Protein 1YWO (pdb70)

Radius of gyration: 10.47 Å; Cα contacts (8 Å, |Δi|>4): 137; chains: 2; bounding box: 22×29×28 Å

Secondary structure (DSSP, 8-state):
--EEESS-B---STTB--B-TTPEEEEEE--TTSEEEEEETTEEEEEEEGGGEE-/-PPPPPPPP-

Structure (mmCIF, N/CA/C/O backbone):
data_1YWO
#
_entry.id   1YWO
#
_cell.length_a   46.723
_cell.length_b   46.723
_cell.length_c   58.112
_cell.angle_alpha   90.00
_cell.angle_beta   90.00
_cell.angle_gamma   90.00
#
_symmetry.space_group_name_H-M   'P 43 21 2'
#
loop_
_entity.id
_entity.type
_entity.pdbx_description
1 polymer '1-phosphatidylinositol-4,5-bisphosphate phosphodiesterase gamma 1'
2 polymer 'Lymphocyte cytosolic protein 2'
3 water water
#
loop_
_atom_site.group_PDB
_atom_site.id
_atom_site.type_symbol
_atom_site.label_atom_id
_atom_site.label_alt_id
_atom_site.label_comp_id
_atom_site.label_asym_id
_atom_site.label_entity_id
_atom_site.label_seq_id
_atom_site.pdbx_PDB_ins_code
_atom_site.Cartn_x
_atom_site.Cartn_y
_atom_site.Cartn_z
_atom_site.occupancy
_atom_site.B_iso_or_equiv
_atom_site.auth_seq_id
_atom_site.auth_comp_id
_atom_site.auth_asym_id
_atom_site.auth_atom_id
_atom_site.pdbx_PDB_model_num
ATOM 1 N N . SER A 1 7 ? 12.551 20.501 14.133 1.00 42.09 5 SER A N 1
ATOM 2 C CA . SER A 1 7 ? 13.495 20.207 13.016 1.00 39.49 5 SER A CA 1
ATOM 3 C C . SER A 1 7 ? 14.912 20.004 13.536 1.00 36.33 5 SER A C 1
ATOM 4 O O . SER A 1 7 ? 15.523 18.999 13.198 1.00 37.24 5 SER A O 1
ATOM 7 N N . ALA A 1 8 ? 15.440 20.944 14.329 1.00 32.00 6 ALA A N 1
ATOM 8 C CA . ALA A 1 8 ? 16.771 20.754 14.939 1.00 28.12 6 ALA A CA 1
ATOM 9 C C . ALA A 1 8 ? 16.681 20.513 16.438 1.00 27.30 6 ALA A C 1
ATOM 10 O O . ALA A 1 8 ? 15.747 21.003 17.090 1.00 28.52 6 ALA A O 1
ATOM 12 N N . VAL A 1 9 ? 17.641 19.757 16.983 1.00 21.25 7 VAL A N 1
ATOM 13 C CA . VAL A 1 9 ? 17.771 19.554 18.427 1.00 19.07 7 VAL A CA 1
ATOM 14 C C . VAL A 1 9 ? 19.219 19.712 18.872 1.00 18.42 7 VAL A C 1
ATOM 15 O O . VAL A 1 9 ? 20.139 19.690 18.049 1.00 19.35 7 VAL A O 1
ATOM 19 N N . LYS A 1 10 ? 19.433 19.853 20.172 1.00 17.21 8 LYS A N 1
ATOM 20 C CA . LYS A 1 10 ? 20.787 20.044 20.695 1.00 17.88 8 LYS A CA 1
ATOM 21 C C . LYS A 1 10 ? 21.115 18.955 21.701 1.00 17.28 8 LYS A C 1
ATOM 22 O O . LYS A 1 10 ? 20.310 18.667 22.585 1.00 18.62 8 LYS A O 1
ATOM 28 N N . ALA A 1 11 ? 22.291 18.348 21.579 1.00 16.53 9 ALA A N 1
ATOM 29 C CA . ALA A 1 11 ? 22.654 17.244 22.475 1.00 15.97 9 ALA A CA 1
ATOM 30 C C . ALA A 1 11 ? 22.978 17.714 23.893 1.00 17.01 9 ALA A C 1
ATOM 31 O O . ALA A 1 11 ? 23.669 18.727 24.063 1.00 15.15 9 ALA A O 1
ATOM 33 N N . LEU A 1 12 ? 22.480 16.982 24.895 1.00 15.35 10 LEU A N 1
ATOM 34 C CA . LEU A 1 12 ? 22.775 17.246 26.312 1.00 16.69 10 LEU A CA 1
ATOM 35 C C . LEU A 1 12 ? 23.964 16.451 26.805 1.00 16.87 10 LEU A C 1
ATOM 36 O O . LEU A 1 12 ? 24.567 16.808 27.813 1.00 15.29 10 LEU A O 1
ATOM 41 N N . PHE A 1 13 ? 24.290 15.366 26.091 1.00 18.39 11 PHE A N 1
ATOM 42 C CA . PHE A 1 13 ? 25.350 14.417 26.468 1.00 19.87 11 PHE A CA 1
ATOM 43 C C . PHE A 1 13 ? 25.972 13.855 25.200 1.00 18.17 11 PHE A C 1
ATOM 44 O O . PHE A 1 13 ? 25.335 13.865 24.153 1.00 16.93 11 PHE A O 1
ATOM 52 N N . ASP A 1 14 ? 27.213 13.369 25.293 1.00 20.03 12 ASP A N 1
ATOM 53 C CA . ASP A 1 14 ? 27.842 12.627 24.175 1.00 18.79 12 ASP A CA 1
ATOM 54 C C . ASP A 1 14 ? 27.050 11.335 23.929 1.00 16.75 12 ASP A C 1
ATOM 55 O O . ASP A 1 14 ? 26.657 10.648 24.882 1.00 16.72 12 ASP A O 1
ATOM 60 N N . TYR A 1 15 ? 26.839 10.978 22.667 1.00 15.36 13 TYR A N 1
ATOM 61 C CA . TYR A 1 15 ? 26.254 9.703 22.344 1.00 15.68 13 TYR A CA 1
ATOM 62 C C . TYR A 1 15 ? 27.139 9.014 21.324 1.00 17.95 13 TYR A C 1
ATOM 63 O O . TYR A 1 15 ? 27.540 9.631 20.327 1.00 16.59 13 TYR A O 1
ATOM 72 N N . LYS A 1 16 ? 27.412 7.725 21.554 1.00 16.41 14 LYS A N 1
ATOM 73 C CA . LYS A 1 16 ? 28.243 6.921 20.646 1.00 15.39 14 LYS A CA 1
ATOM 74 C C . LYS A 1 16 ? 27.367 5.857 19.980 1.00 16.49 14 LYS A C 1
ATOM 75 O O . LYS A 1 16 ? 26.701 5.080 20.662 1.00 16.46 14 LYS A O 1
ATOM 81 N N . ALA A 1 17 ? 27.380 5.814 18.651 1.00 16.03 15 ALA A N 1
ATOM 82 C CA . ALA A 1 17 ? 26.622 4.811 17.917 1.00 15.66 15 ALA A CA 1
ATOM 83 C C . ALA A 1 17 ? 27.018 3.432 18.403 1.00 15.89 15 ALA A C 1
ATOM 84 O O . ALA A 1 17 ? 28.210 3.115 18.507 1.00 14.43 15 ALA A O 1
ATOM 86 N N . GLN A 1 18 ? 26.015 2.620 18.727 1.00 17.51 16 GLN A N 1
ATOM 87 C CA . GLN A 1 18 ? 26.264 1.219 19.073 1.00 16.87 16 GLN A CA 1
ATOM 88 C C . GLN A 1 18 ? 25.911 0.252 17.935 1.00 18.28 16 GLN A C 1
ATOM 89 O O . GLN A 1 18 ? 26.317 -0.921 17.921 1.00 16.49 16 GLN A O 1
ATOM 99 N N . ARG A 1 19 ? 25.159 0.760 16.975 1.00 17.45 17 ARG A N 1
ATOM 100 C CA . ARG A 1 19 ? 24.770 -0.015 15.820 1.00 18.29 17 ARG A CA 1
ATOM 101 C C . ARG A 1 19 ? 25.002 0.852 14.608 1.00 17.84 17 ARG A C 1
ATOM 102 O O . ARG A 1 19 ? 25.065 2.083 14.702 1.00 17.15 17 ARG A O 1
ATOM 117 N N . GLU A 1 20 ? 25.060 0.193 13.462 1.00 17.10 18 GLU A N 1
ATOM 118 C CA . GLU A 1 20 ? 25.355 0.801 12.187 1.00 19.54 18 GLU A CA 1
ATOM 119 C C . GLU A 1 20 ? 24.398 1.928 11.814 1.00 17.97 18 GLU A C 1
ATOM 120 O O . GLU A 1 20 ? 24.783 2.854 11.106 1.00 19.26 18 GLU A O 1
ATOM 126 N N . ASP A 1 21 ? 23.159 1.835 12.275 1.00 16.85 19 ASP A N 1
ATOM 127 C CA . ASP A 1 21 ? 22.116 2.814 11.929 1.00 16.40 19 ASP A CA 1
ATOM 128 C C . ASP A 1 21 ? 21.878 3.957 12.944 1.00 16.09 19 ASP A C 1
ATOM 129 O O . ASP A 1 21 ? 20.790 4.522 12.994 1.00 15.71 19 ASP A O 1
ATOM 134 N N . GLU A 1 22 ? 22.904 4.320 13.710 1.00 15.09 20 GLU A N 1
ATOM 135 C CA . GLU A 1 22 ? 22.795 5.332 14.745 1.00 16.40 20 GLU A CA 1
ATOM 136 C C . GLU A 1 22 ? 23.787 6.468 14.517 1.00 15.30 20 GLU A C 1
ATOM 137 O O . GLU A 1 22 ? 24.873 6.254 13.969 1.00 15.82 20 GLU A O 1
ATOM 143 N N . LEU A 1 23 ? 23.437 7.660 14.983 1.00 14.69 21 LEU A N 1
ATOM 144 C CA . LEU A 1 23 ? 24.368 8.777 14.975 1.00 15.91 21 LEU A CA 1
ATOM 145 C C . LEU A 1 23 ? 25.430 8.661 16.071 1.00 16.56 21 LEU A C 1
ATOM 146 O O . LEU A 1 23 ? 25.246 7.927 17.060 1.00 16.73 21 LEU A O 1
ATOM 151 N N . THR A 1 24 ? 26.518 9.422 15.903 1.00 14.69 22 THR A N 1
ATOM 152 C CA . THR A 1 24 ? 27.507 9.645 16.969 1.00 15.88 22 THR A CA 1
ATOM 153 C C . THR A 1 24 ? 27.664 11.143 17.089 1.00 16.70 22 THR A C 1
ATOM 154 O O . THR A 1 24 ? 27.892 11.815 16.087 1.00 15.61 22 THR A O 1
ATOM 158 N N . PHE A 1 25 ? 27.562 11.676 18.304 1.00 15.33 23 PHE A N 1
ATOM 159 C CA . PHE A 1 25 ? 27.720 13.111 18.489 1.00 16.57 23 PHE A CA 1
ATOM 160 C C . PHE A 1 25 ? 28.251 13.432 19.876 1.00 17.54 23 PHE A C 1
ATOM 161 O O . PHE A 1 25 ? 28.204 12.619 20.801 1.00 18.92 23 PHE A O 1
ATOM 169 N N . THR A 1 26 ? 28.737 14.642 20.004 1.00 17.03 24 THR A N 1
ATOM 170 C CA . THR A 1 26 ? 29.260 15.132 21.262 1.00 18.37 24 THR A CA 1
ATOM 171 C C . THR A 1 26 ? 28.245 16.080 21.892 1.00 17.33 24 THR A C 1
ATOM 172 O O . THR A 1 26 ? 27.433 16.650 21.204 1.00 17.78 24 THR A O 1
ATOM 176 N N . LYS A 1 27 ? 28.297 16.238 23.211 1.00 17.37 25 LYS A N 1
ATOM 177 C CA . LYS A 1 27 ? 27.462 17.206 23.923 1.00 15.33 25 LYS A CA 1
ATOM 178 C C . LYS A 1 27 ? 27.491 18.560 23.222 1.00 15.98 25 LYS A C 1
ATOM 179 O O . LYS A 1 27 ? 28.557 19.010 22.762 1.00 15.16 25 LYS A O 1
ATOM 185 N N . SER A 1 28 ? 26.334 19.215 23.166 1.00 14.41 26 SER A N 1
ATOM 186 C CA . SER A 1 28 ? 26.170 20.525 22.518 1.00 18.15 26 SER A CA 1
ATOM 187 C C . SER A 1 28 ? 25.960 20.469 21.004 1.00 17.55 26 SER A C 1
ATOM 188 O O . SER A 1 28 ? 25.630 21.495 20.402 1.00 18.72 26 SER A O 1
ATOM 191 N N . ALA A 1 29 ? 26.129 19.293 20.400 1.00 15.94 27 ALA A N 1
ATOM 192 C CA . ALA A 1 29 ? 25.961 19.127 18.949 1.00 16.45 27 ALA A CA 1
ATOM 193 C C . ALA A 1 29 ? 24.568 19.500 18.489 1.00 15.43 27 ALA A C 1
ATOM 194 O O . ALA A 1 29 ? 23.604 19.204 19.178 1.00 15.62 27 ALA A O 1
ATOM 196 N N . I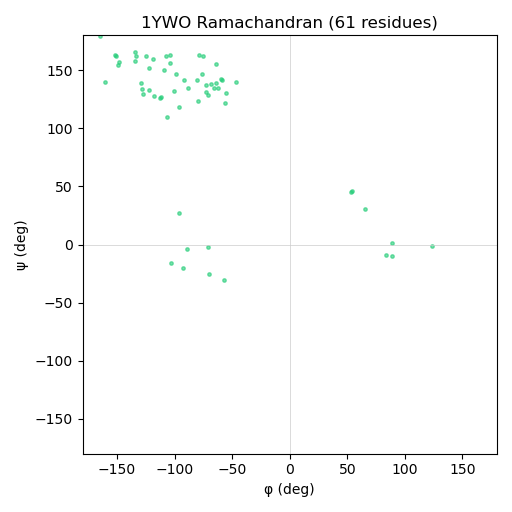LE A 1 30 ? 24.467 20.125 17.313 1.00 14.32 28 ILE A N 1
ATOM 197 C CA . ILE A 1 30 ? 23.164 20.377 16.689 1.00 15.18 28 ILE A CA 1
ATOM 198 C C . ILE A 1 30 ? 22.849 19.282 15.678 1.00 15.82 28 ILE A C 1
ATOM 199 O O . ILE A 1 30 ? 23.612 19.069 14.719 1.00 16.75 28 ILE A O 1
ATOM 204 N N . ILE A 1 31 ? 21.755 18.559 15.928 1.00 15.60 29 ILE A N 1
ATOM 205 C CA . ILE A 1 31 ? 21.280 17.502 15.038 1.00 16.63 29 ILE A CA 1
ATOM 206 C C . ILE A 1 31 ? 20.138 18.069 14.215 1.00 14.95 29 ILE A C 1
ATOM 207 O O . ILE A 1 31 ? 19.203 18.666 14.770 1.00 15.61 29 ILE A O 1
ATOM 212 N N . GLN A 1 32 ? 20.191 17.853 12.901 1.00 15.39 30 GLN A N 1
ATOM 213 C CA . GLN A 1 32 ? 19.252 18.485 11.981 1.00 16.84 30 GLN A CA 1
ATOM 214 C C . GLN A 1 32 ? 18.191 17.560 11.377 1.00 17.47 30 GLN A C 1
ATOM 215 O O . GLN A 1 32 ? 18.316 16.335 11.404 1.00 16.68 30 GLN A O 1
ATOM 221 N N . ASN A 1 33 ? 17.128 18.174 10.848 1.00 17.66 31 ASN A N 1
ATOM 222 C CA . ASN A 1 33 ? 16.086 17.453 10.124 1.00 18.32 31 ASN A CA 1
ATOM 223 C C . ASN A 1 33 ? 15.497 16.291 10.883 1.00 17.42 31 ASN A C 1
ATOM 224 O O . ASN A 1 33 ? 15.288 15.215 10.326 1.00 17.21 31 ASN A O 1
ATOM 229 N N . VAL A 1 34 ? 15.208 16.536 12.155 1.00 17.69 32 VAL A N 1
ATOM 230 C CA . VAL A 1 34 ? 14.826 15.493 13.089 1.00 19.62 32 VAL A CA 1
ATOM 231 C C . VAL A 1 34 ? 13.426 14.974 12.769 1.00 21.27 32 VAL A C 1
ATOM 232 O O . VAL A 1 34 ? 12.492 15.761 12.582 1.00 21.12 32 VAL A O 1
ATOM 236 N N . GLU A 1 35 ? 13.309 13.652 12.657 1.00 23.67 33 GLU A N 1
ATOM 237 C CA . GLU A 1 35 ? 12.015 12.991 12.505 1.00 25.34 33 GLU A CA 1
ATOM 238 C C . GLU A 1 35 ? 11.642 12.284 13.789 1.00 26.39 33 GLU A C 1
ATOM 239 O O . GLU A 1 35 ? 12.262 11.276 14.171 1.00 24.82 33 GLU A O 1
ATOM 245 N N . LYS A 1 36 ? 10.634 12.824 14.460 1.00 26.30 34 LYS A N 1
ATOM 246 C CA . LYS A 1 36 ? 10.168 12.247 15.698 1.00 28.36 34 LYS A CA 1
ATOM 247 C C . LYS A 1 36 ? 9.264 11.071 15.428 1.00 29.32 34 LYS A C 1
ATOM 248 O O . LYS A 1 36 ? 8.464 11.076 14.484 1.00 29.52 34 LYS A O 1
ATOM 254 N N . GLN A 1 37 ? 9.413 10.056 16.268 1.00 31.13 35 GLN A N 1
ATOM 255 C CA . GLN A 1 37 ? 8.508 8.911 16.300 1.00 33.47 35 GLN A CA 1
ATOM 256 C C . GLN A 1 37 ? 8.441 8.306 17.690 1.00 33.71 35 GLN A C 1
ATOM 257 O O . GLN A 1 37 ? 9.319 8.538 18.540 1.00 32.30 35 GLN A O 1
ATOM 263 N N . ASP A 1 38 ? 7.389 7.519 17.898 1.00 34.54 36 ASP A N 1
ATOM 264 C CA . ASP A 1 38 ? 7.222 6.745 19.117 1.00 35.36 36 ASP A CA 1
ATOM 265 C C . ASP A 1 38 ? 8.378 5.792 19.339 1.00 33.62 36 ASP A C 1
ATOM 266 O O . ASP A 1 38 ? 8.899 5.189 18.389 1.00 34.24 36 ASP A O 1
ATOM 271 N N . GLY A 1 39 ? 8.772 5.656 20.597 1.00 30.72 37 GLY A N 1
ATOM 272 C CA . GLY A 1 39 ? 9.672 4.585 20.975 1.00 28.37 37 GLY A CA 1
ATOM 273 C C . GLY A 1 39 ? 10.943 5.032 21.645 1.00 25.76 37 GLY A C 1
ATOM 274 O O . GLY A 1 39 ? 11.777 4.198 22.010 1.00 25.75 37 GLY A O 1
ATOM 275 N N . GLY A 1 40 ? 11.097 6.343 21.785 1.00 22.76 38 GLY A N 1
ATOM 276 C CA . GLY A 1 40 ? 12.212 6.923 22.498 1.00 19.94 38 GLY A CA 1
ATOM 277 C C . GLY A 1 40 ? 13.433 7.193 21.651 1.00 19.57 38 GLY A C 1
ATOM 278 O O . GLY A 1 40 ? 14.441 7.637 22.181 1.00 20.77 38 GLY A O 1
ATOM 279 N N . TRP A 1 41 ? 13.365 6.896 20.348 1.00 16.44 39 TRP A N 1
ATOM 280 C CA . TRP A 1 41 ? 14.474 7.170 19.464 1.00 17.76 39 TRP A CA 1
ATOM 281 C C . TRP A 1 41 ? 13.903 7.947 18.276 1.00 16.18 39 TRP A C 1
ATOM 282 O O . TRP A 1 41 ? 12.777 7.674 17.826 1.00 16.95 39 TRP A O 1
ATOM 293 N N . TRP A 1 42 ? 14.649 8.956 17.836 1.00 15.74 40 TRP A N 1
ATOM 294 C CA . TRP A 1 42 ? 14.282 9.777 16.679 1.00 16.42 40 TRP A CA 1
ATOM 295 C C . TRP A 1 42 ? 15.357 9.631 15.603 1.00 16.86 40 TRP A C 1
ATOM 296 O O . TRP A 1 42 ? 16.470 9.221 15.914 1.00 20.05 40 TRP A O 1
ATOM 307 N N . ARG A 1 43 ? 15.031 9.952 14.351 1.00 16.97 41 ARG A N 1
ATOM 308 C CA . ARG A 1 43 ? 16.040 10.042 13.278 1.00 16.09 41 ARG A CA 1
ATOM 309 C C . ARG A 1 43 ? 16.467 11.498 13.018 1.00 16.91 41 ARG A C 1
ATOM 310 O O . ARG A 1 43 ? 15.671 12.427 13.142 1.00 16.18 41 ARG A O 1
ATOM 318 N N . GLY A 1 44 ? 17.731 11.689 12.653 1.00 16.85 42 GLY A N 1
ATOM 319 C CA . GLY A 1 44 ? 18.240 13.011 12.334 1.00 16.81 42 GLY A CA 1
ATOM 320 C C . GLY A 1 44 ? 19.559 12.970 11.597 1.00 16.94 42 GLY A C 1
ATOM 321 O O . GLY A 1 44 ? 20.104 11.892 11.351 1.00 16.69 42 GLY A O 1
ATOM 322 N N . ASP A 1 45 ? 20.077 14.160 11.267 1.00 17.83 43 ASP A N 1
ATOM 323 C CA . ASP A 1 45 ? 21.289 14.314 10.478 1.00 15.91 43 ASP A CA 1
ATOM 324 C C . ASP A 1 45 ? 22.407 14.884 11.331 1.00 17.70 43 ASP A C 1
ATOM 325 O O . ASP A 1 45 ? 22.253 15.939 11.957 1.00 15.04 43 ASP A O 1
ATOM 330 N N . TYR A 1 46 ? 23.543 14.202 11.340 1.00 15.88 44 TYR A N 1
ATOM 331 C CA . TYR A 1 46 ? 24.716 14.719 12.052 1.00 14.19 44 TYR A CA 1
ATOM 332 C C . TYR A 1 46 ? 25.956 14.033 11.527 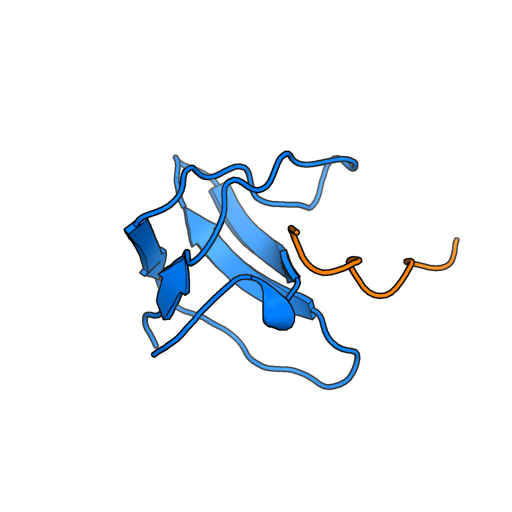1.00 14.34 44 TYR A C 1
ATOM 333 O O . TYR A 1 46 ? 25.931 12.831 11.232 1.00 14.99 44 TYR A O 1
ATOM 342 N N . GLY A 1 47 ? 27.032 14.802 11.378 1.00 12.77 45 GLY A N 1
ATOM 343 C CA . GLY A 1 47 ? 28.354 14.211 11.156 1.00 16.14 45 GLY A CA 1
ATOM 344 C C . GLY A 1 47 ? 28.470 13.458 9.835 1.00 17.49 45 GLY A C 1
ATOM 345 O O . GLY A 1 47 ? 29.240 12.518 9.717 1.00 18.65 45 GLY A O 1
ATOM 346 N N . GLY A 1 48 ? 27.730 13.886 8.832 1.00 16.85 46 GLY A N 1
ATOM 347 C CA . GLY A 1 48 ? 27.798 13.227 7.536 1.00 18.94 46 GLY A CA 1
ATOM 348 C C . GLY A 1 48 ? 26.829 12.067 7.384 1.00 19.72 46 GLY A C 1
ATOM 349 O O . GLY A 1 48 ? 26.662 11.567 6.271 1.00 21.87 46 GLY A O 1
ATOM 350 N N . LYS A 1 49 ? 26.193 11.651 8.482 1.00 18.21 47 LYS A N 1
ATOM 351 C CA . LYS A 1 49 ? 25.139 10.618 8.471 1.00 20.63 47 LYS A CA 1
ATOM 352 C C . LYS A 1 49 ? 23.781 11.290 8.316 1.00 19.47 47 LYS A C 1
ATOM 353 O O . LYS A 1 49 ? 23.554 12.361 8.861 1.00 17.63 47 LYS A O 1
ATOM 359 N N . LYS A 1 50 ? 22.884 10.673 7.554 1.00 18.04 48 LYS A N 1
ATOM 360 C CA . LYS A 1 50 ? 21.568 11.257 7.272 1.00 18.75 48 LYS A CA 1
ATOM 361 C C . LYS A 1 50 ? 20.474 10.361 7.820 1.00 18.12 48 LYS A C 1
ATOM 362 O O . LYS A 1 50 ? 20.441 9.156 7.506 1.00 17.59 48 LYS A O 1
ATOM 368 N N .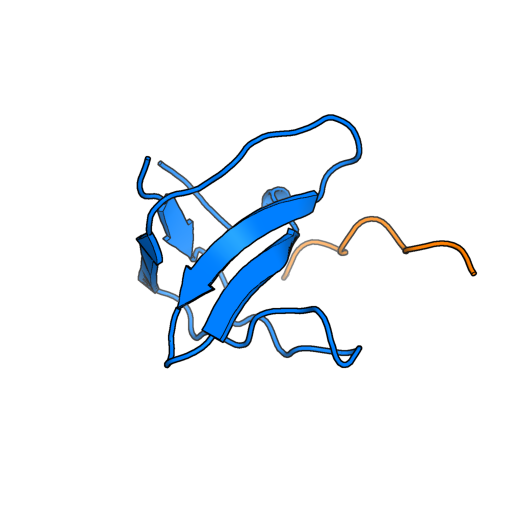 GLN A 1 51 ? 19.566 10.942 8.607 1.00 17.29 49 GLN A N 1
ATOM 369 C CA . GLN A 1 51 ? 18.355 10.231 9.075 1.00 15.66 49 GLN A CA 1
ATOM 370 C C . GLN A 1 51 ? 18.675 8.891 9.790 1.00 16.20 49 GLN A C 1
ATOM 371 O O . GLN A 1 51 ? 18.061 7.855 9.522 1.00 14.74 49 GLN A O 1
ATOM 377 N N . LEU A 1 52 ? 19.659 8.930 10.686 1.00 15.48 50 LEU A N 1
ATOM 378 C CA . LEU A 1 52 ? 19.954 7.785 11.554 1.00 15.90 50 LEU A CA 1
ATOM 379 C C . LEU A 1 52 ? 19.444 7.996 12.969 1.00 15.30 50 LEU A C 1
ATOM 380 O O . LEU A 1 52 ? 19.136 9.125 13.340 1.00 17.38 50 LEU A O 1
ATOM 385 N N . TRP A 1 53 ? 19.343 6.904 13.748 1.00 15.35 51 TRP A N 1
ATOM 386 C CA . TRP A 1 53 ? 18.713 6.922 15.056 1.00 14.24 51 TRP A CA 1
ATOM 387 C C . TRP A 1 53 ? 19.578 7.557 16.147 1.00 15.84 51 TRP A C 1
ATOM 388 O O . TRP A 1 53 ? 20.806 7.457 16.140 1.00 17.89 51 TRP A O 1
ATOM 399 N N . PHE A 1 54 ? 18.909 8.205 17.091 1.00 16.39 52 PHE A N 1
ATOM 400 C CA . PHE A 1 54 ? 19.562 8.618 18.334 1.00 16.32 52 PHE A CA 1
ATOM 401 C C . PHE A 1 54 ? 18.505 8.606 19.437 1.00 16.15 52 PHE A C 1
ATOM 402 O O . PHE A 1 54 ? 17.292 8.731 19.130 1.00 15.26 52 PHE A O 1
ATOM 410 N N . PRO A 1 55 ? 18.928 8.424 20.712 1.00 17.26 53 PRO A N 1
ATOM 411 C CA . PRO A 1 55 ? 17.969 8.425 21.818 1.00 16.43 53 PRO A CA 1
ATOM 412 C C . PRO A 1 55 ? 17.414 9.802 22.150 1.00 16.55 53 PRO A C 1
ATOM 413 O O . PRO A 1 55 ? 18.175 10.752 22.316 1.00 17.00 53 PRO A O 1
ATOM 417 N N . SER A 1 56 ? 16.092 9.913 22.271 1.00 16.12 54 SER A N 1
ATOM 418 C CA . SER A 1 56 ? 15.504 11.244 22.402 1.00 16.56 54 SER A CA 1
ATOM 419 C C . SER A 1 56 ? 15.815 11.880 23.747 1.00 17.34 54 SER A C 1
ATOM 420 O O . SER A 1 56 ? 15.832 13.125 23.862 1.00 17.66 54 SER A O 1
ATOM 423 N N . ASN A 1 57 ? 16.070 11.041 24.758 1.00 15.49 55 ASN A N 1
ATOM 424 C CA . ASN A 1 57 ? 16.467 11.558 26.069 1.00 14.81 55 ASN A CA 1
ATOM 425 C C . ASN A 1 57 ? 17.870 12.148 26.117 1.00 14.86 55 ASN A C 1
ATOM 426 O O . ASN A 1 57 ? 18.285 12.695 27.148 1.00 14.15 55 ASN A O 1
ATOM 431 N N . TYR A 1 58 ? 18.581 12.093 24.985 1.00 13.51 56 TYR A N 1
ATOM 432 C CA . TYR A 1 58 ? 19.899 12.746 24.853 1.00 15.69 56 TYR A CA 1
ATOM 433 C C . TYR A 1 58 ? 19.889 14.205 24.369 1.00 16.51 56 TYR A C 1
ATOM 434 O O . TYR A 1 58 ? 20.940 14.865 24.322 1.00 17.38 56 TYR A O 1
ATOM 443 N N . VAL A 1 59 ? 18.713 14.730 24.030 1.00 16.22 57 VAL A N 1
ATOM 444 C CA . VAL A 1 59 ? 18.652 16.024 23.387 1.00 16.66 57 VAL A CA 1
ATOM 445 C C . VAL A 1 59 ? 17.595 16.931 23.989 1.00 18.18 57 VAL A C 1
ATOM 446 O O . VAL A 1 59 ? 16.647 16.474 24.651 1.00 17.89 57 VAL A O 1
ATOM 450 N N . GLU A 1 60 ? 17.787 18.225 23.770 1.00 19.34 58 GLU A N 1
ATOM 451 C CA . GLU A 1 60 ? 16.798 19.262 24.087 1.00 23.71 58 GLU A CA 1
ATOM 452 C C . GLU A 1 60 ? 16.510 20.088 22.812 1.00 24.79 58 GLU A C 1
ATOM 453 O O . GLU A 1 60 ? 17.297 20.062 21.869 1.00 24.19 58 GLU A O 1
ATOM 459 N N . GLU A 1 61 ? 15.406 20.833 22.774 1.00 26.52 59 GLU A N 1
ATOM 460 C CA . GLU A 1 61 ? 15.096 21.601 21.562 1.00 29.50 59 GLU A CA 1
ATOM 461 C C . GLU A 1 61 ? 15.339 23.094 21.721 1.00 31.04 59 GLU A C 1
ATOM 462 O O . GLU A 1 61 ? 15.081 23.671 22.783 1.00 33.97 59 GLU A O 1
ATOM 468 N N . GLN B 2 1 ? 26.133 10.523 34.970 0.50 27.34 1 GLN P N 1
ATOM 469 C CA . GLN B 2 1 ? 24.670 10.731 35.068 1.00 26.94 1 GLN P CA 1
ATOM 470 C C . GLN B 2 1 ? 23.953 10.747 33.706 1.00 25.34 1 GLN P C 1
ATOM 471 O O . GLN B 2 1 ? 22.836 11.272 33.622 1.00 24.89 1 GLN P O 1
ATOM 477 N N . PRO B 2 2 ? 24.579 10.167 32.648 1.00 23.28 2 PRO P N 1
ATOM 478 C CA . PRO B 2 2 ? 23.928 10.142 31.332 1.00 22.25 2 PRO P CA 1
ATOM 479 C C . PRO B 2 2 ? 22.704 9.225 31.335 1.00 20.66 2 PRO P C 1
ATOM 480 O O . PRO B 2 2 ? 22.738 8.144 31.927 1.00 19.65 2 PRO P O 1
ATOM 484 N N . PRO B 2 3 ? 21.613 9.658 30.691 1.00 19.68 3 PRO P N 1
ATOM 485 C CA . PRO B 2 3 ? 20.410 8.828 30.719 1.00 19.70 3 PRO P CA 1
ATOM 486 C C . PRO B 2 3 ? 20.658 7.516 30.015 1.00 17.90 3 PRO P C 1
ATOM 487 O O . PRO B 2 3 ? 21.536 7.440 29.154 1.00 17.27 3 PRO P O 1
ATOM 491 N N . VAL B 2 4 ? 19.891 6.496 30.373 1.00 20.18 4 VAL P N 1
ATOM 492 C CA . VAL B 2 4 ? 19.958 5.196 29.703 1.00 19.04 4 VAL P CA 1
ATOM 493 C C . VAL B 2 4 ? 19.166 5.266 28.375 1.00 19.89 4 VAL P C 1
ATOM 494 O O . VAL B 2 4 ? 17.979 5.633 28.373 1.00 18.28 4 VAL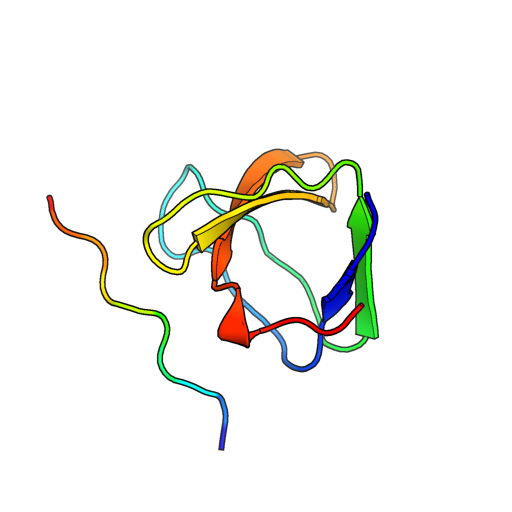 P O 1
ATOM 498 N N . PRO B 2 5 ? 19.820 4.945 27.236 1.00 19.17 5 PRO P N 1
ATOM 499 C CA . PRO B 2 5 ? 19.021 4.863 26.001 1.00 19.91 5 PRO P CA 1
ATOM 500 C C . PRO B 2 5 ? 17.961 3.751 26.137 1.00 21.08 5 PRO P C 1
ATOM 501 O O . PRO B 2 5 ? 18.289 2.668 26.599 1.00 21.31 5 PRO P O 1
ATOM 505 N N . PRO B 2 6 ? 16.693 4.011 25.741 1.00 20.09 6 PRO P N 1
ATOM 506 C CA . PRO B 2 6 ? 15.733 2.883 25.777 1.00 20.98 6 PRO P CA 1
ATOM 507 C C . PRO B 2 6 ? 16.295 1.722 24.933 1.00 24.27 6 PRO P C 1
ATOM 508 O O . PRO B 2 6 ? 16.618 1.919 23.750 1.00 19.32 6 PRO P O 1
ATOM 512 N N . GLN B 2 7 ? 16.477 0.546 25.538 1.00 25.15 7 GLN P N 1
ATOM 513 C CA . GLN B 2 7 ? 17.220 -0.526 24.849 1.00 28.97 7 GLN P CA 1
ATOM 514 C C . GLN B 2 7 ? 16.482 -1.022 23.601 1.00 26.06 7 GLN P C 1
ATOM 515 O O . GLN B 2 7 ? 15.274 -1.232 23.629 1.00 24.47 7 GLN P O 1
ATOM 521 N N . ARG B 2 8 ? 17.221 -1.182 22.502 1.00 23.68 8 ARG P N 1
ATOM 522 C CA . ARG B 2 8 ? 16.611 -1.545 21.225 1.00 22.51 8 ARG P CA 1
ATOM 523 C C . ARG B 2 8 ? 16.512 -3.068 21.066 1.00 23.18 8 ARG P C 1
ATOM 524 O O . ARG B 2 8 ? 17.489 -3.785 21.321 1.00 23.30 8 ARG P O 1
ATOM 532 N N . PRO B 2 9 ? 15.345 -3.567 20.611 1.00 24.10 9 PRO P N 1
ATOM 533 C CA . PRO B 2 9 ? 15.168 -5.011 20.449 1.00 26.31 9 PRO P CA 1
ATOM 534 C C . PRO B 2 9 ? 15.833 -5.516 19.161 1.00 30.30 9 PRO P C 1
ATOM 535 O O . PRO B 2 9 ? 16.158 -4.721 18.274 1.00 28.81 9 PRO P O 1
ATOM 539 N N . MET B 2 10 ? 16.047 -6.825 19.072 1.00 34.52 10 MET P N 1
ATOM 540 C CA . MET B 2 10 ? 16.556 -7.424 17.843 1.00 39.53 10 MET P CA 1
ATOM 541 C C . MET B 2 10 ? 15.360 -7.900 17.017 1.00 41.18 10 MET P C 1
ATOM 542 O O . MET B 2 10 ? 15.453 -8.262 15.845 1.00 42.20 10 MET P O 1
#

CATH classification: 2.30.30.40

InterPro domains:
  IPR000008 C2 domain [PF00168] (1090-1186)
  IPR000008 C2 domain [PS50004] (1071-1194)
  IPR000008 C2 domain [SM00239] (1089-1192)
  IPR000909 Phosphatidylinositol-specific phospholipase C, X domain [PF00388] (322-465)
  IPR000909 Phosphatidylinositol-specific phospholipase C, X domain [SM00148] (320-464)
  IPR000980 SH2 domain [PF00017] (550-639)
  IPR000980 SH2 domain [PF00017] (668-741)
  IPR000980 SH2 domain [PS50001] (550-657)
  IPR000980 SH2 domain [PS50001] (668-756)
  IPR000980 SH2 domain [SM00252] (548-645)
  IPR000980 SH2 domain [SM00252] (666-747)
  IPR001192 Phosphoinositide phospholipase C family [PR00390] (325-343)
  IPR001192 Phosphoinositide phospholipase C family [PR00390] (351-371)
  IPR001192 Phosphoinositide phospholipase C family [PR00390] (448-465)
  IPR001192 Phosphoinositide phospholipase C family [PR00390] (1008-1029)
  IPR001192 Phosphoinositide phospholipase C family [PR00390] (1029-1047)
  IPR001192 Phosphoinositide phospholipase C family [PR00390] (1178-1188)
  IPR001192 Phosphoinositide phospholipase C family [PTHR10336] (29-1211)
  IPR001452 SH3 domain [PF00018] (797-843)
  IPR001452 SH3 domain [PR00452] (794-804)

Nearest PDB structures (foldseek):
  1ywo-assembly1_A  TM=1.019E+00  e=1.129E-09  Rattus norvegicus
  1y0m-assembly1_A  TM=9.968E-01  e=2.048E-08  Rattus norvegicus
  7z3j-assembly1_A  TM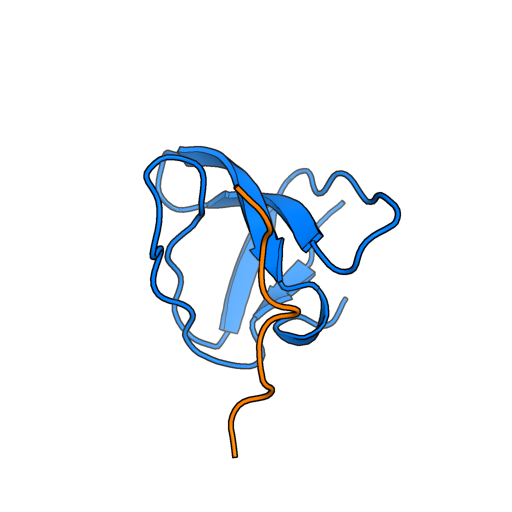=1.000E+00  e=4.107E-08  Rattus norvegicus
  6pbc-assembly1_A  TM=9.997E-01  e=5.488E-08  Rattus norvegicus
  8t7c-assembly1_A  TM=9.725E-01  e=2.668E-06  Homo sapiens

Foldseek 3Di:
DKWFFQAFDDDPDPQADGDGHGDIWAPWADDPDQWIFTDDDNDGGGIDGNVGTGD/DDD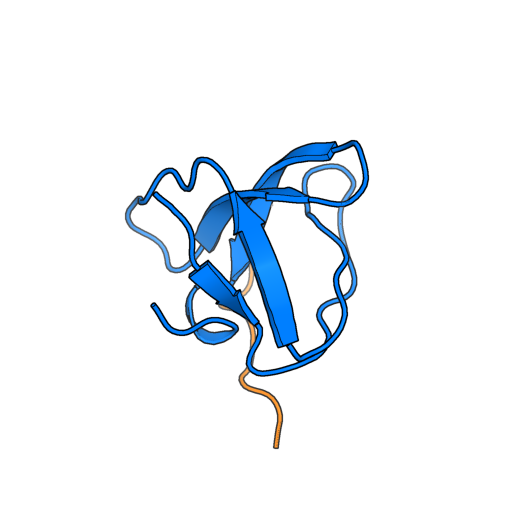DDPDDDD

Organism: Rattus norvegicus (NCBI:txid10116)

B-factor: mean 23.06, std 10.3, range [9.48, 67.23]

GO terms:
  GO:0005085 guanyl-nucleotide exchange factor activity (F, IDA)
  GO:0004435 phosphatidylinositol-4,5-bisphosphate phospholipase C activity (F, IDA)
  GO:0046488 phosphatidylinositol metabolic process (P, IDA)
  GO:0007173 epidermal growth factor receptor signaling pathway (P, IDA)
  GO:01403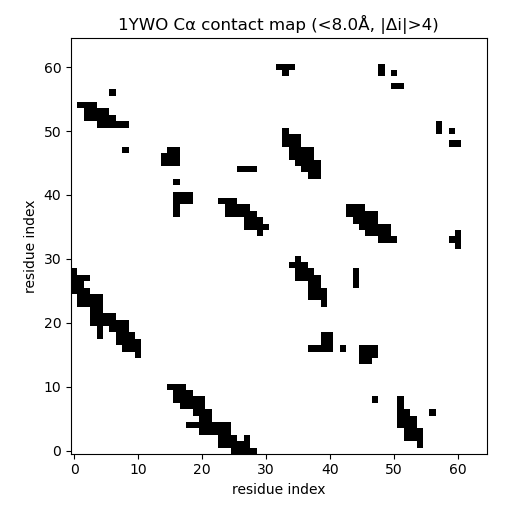24 lysophospholipase C activity (F, IDA)
  GO:0120548 phosphatidylinositol phospholipase C activity (F, EXP)
  GO:0005515 protein binding (F, IPI)
  GO:0005158 insulin receptor binding (F, IDA)
  GO:0030136 clathrin-coated vesicle (C, IDA)
  GO:0042542 response to hydrogen peroxide (P, IEP)
  GO:0009629 response to gravity (P, IEP)
  GO:1904643 response to curcumin (P, IDA)
  GO:0031161 phosphatidylinositol catabolic process (P, IDA)
  GO:0032957 inositol trisphosphate metabolic process (P, IDA)
  GO:0045793 positive regulation of cell size (P, IMP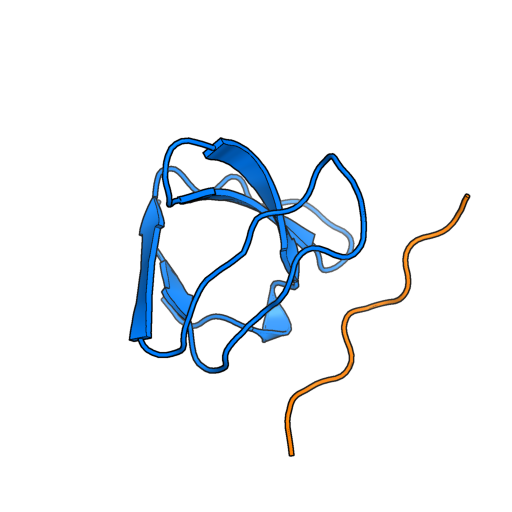)
  GO:0010634 positive regulation of epithelial cell migration (P, IMP)
  GO:0030335 positive regulation of cell migration (P, IMP)
  GO:1901339 regulation of store-operated calcium channel activity (P, IMP)
  GO:0032959 inositol trisphosphate biosynthetic process (P, IMP)
  GO:0090303 positive regulation of wound healing (P, IMP)

Sequence (65 aa):
SAVKALFDYKAQREDELTFTKSAIIQNVEKQDGGWWRGDYGGKKQLWFPSNYVEEQPPVPPQRPM

Solvent-accessible surface area: 4352 Å² total; per-residue (Å²): 107,46,4,92,2,65,62,94,10,152,22,110,85,175,45,0,0,52,4,82,126,60,11,92,0,102,84,17,102,102,79,150,63,24,16,42,70,0,18,66,68,69,72,138,61,37,44,0,0,25,61,14,15,84,136,200,84,38,125,31,54,164,50,123,227